Protein AF-A0A380JXZ8-F1 (afdb_monomer_lite)

Sequence (40 aa):
MEKLGDRLRKQRQLNKLTQQELADRIGINRGAYSNWENGK

Structure (mmCIF, N/CA/C/O backbone):
data_AF-A0A380JXZ8-F1
#
_entry.id   AF-A0A380JXZ8-F1
#
loop_
_atom_site.group_PDB
_atom_site.id
_atom_site.type_symbol
_atom_site.label_atom_id
_atom_site.label_alt_id
_atom_site.label_comp_id
_atom_site.label_as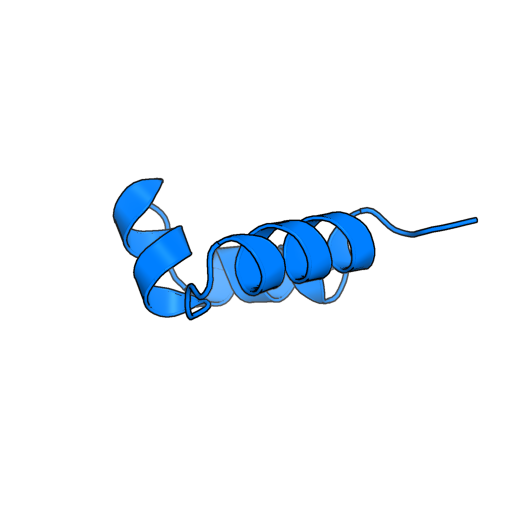ym_id
_atom_site.label_entity_id
_atom_site.label_seq_id
_atom_site.pdbx_PDB_ins_code
_atom_site.Cartn_x
_atom_site.Cartn_y
_atom_site.Cartn_z
_atom_site.occupancy
_atom_site.B_iso_or_equiv
_atom_site.auth_seq_id
_atom_site.auth_comp_id
_atom_site.auth_asym_id
_atom_site.auth_atom_id
_atom_site.pdbx_PDB_model_num
ATOM 1 N N . MET A 1 1 ? 7.731 15.114 10.536 1.00 74.88 1 MET A N 1
ATOM 2 C CA . MET A 1 1 ? 7.101 15.188 9.199 1.00 74.88 1 MET A CA 1
ATOM 3 C C . MET A 1 1 ? 6.591 13.798 8.862 1.00 74.88 1 MET A C 1
ATOM 5 O O . MET A 1 1 ? 7.361 12.857 9.008 1.00 74.88 1 MET A O 1
ATOM 9 N N . GLU A 1 2 ? 5.316 13.653 8.508 1.00 78.00 2 GLU A N 1
ATOM 10 C CA . GLU A 1 2 ? 4.741 12.359 8.103 1.00 78.00 2 GLU A CA 1
ATOM 11 C C . GLU A 1 2 ? 5.291 11.959 6.724 1.00 78.00 2 GLU A C 1
ATOM 13 O O . GLU A 1 2 ? 5.343 12.799 5.820 1.00 78.00 2 GLU A O 1
ATOM 18 N N . LYS A 1 3 ? 5.739 10.706 6.555 1.00 89.75 3 LYS A N 1
ATOM 19 C CA . LYS A 1 3 ? 6.270 10.224 5.270 1.00 89.75 3 LYS A CA 1
ATOM 20 C C . LYS A 1 3 ? 5.126 9.773 4.358 1.00 89.75 3 LYS A C 1
ATOM 22 O O . LYS A 1 3 ? 4.043 9.418 4.817 1.00 89.75 3 LYS A O 1
ATOM 27 N N . LEU A 1 4 ? 5.376 9.739 3.046 1.00 92.94 4 LEU A N 1
ATOM 28 C CA . LEU A 1 4 ? 4.396 9.262 2.059 1.00 92.94 4 LEU A CA 1
ATOM 29 C C . LEU A 1 4 ? 3.870 7.857 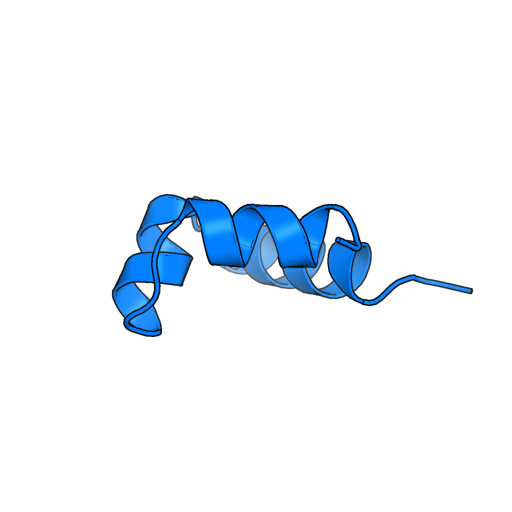2.403 1.00 92.94 4 LEU A C 1
ATOM 31 O O . LEU A 1 4 ? 2.662 7.631 2.360 1.00 92.94 4 LEU A O 1
ATOM 35 N N . GLY A 1 5 ? 4.761 6.943 2.796 1.00 95.44 5 GLY A N 1
ATOM 36 C CA . GLY A 1 5 ? 4.393 5.571 3.142 1.00 95.44 5 GLY A CA 1
ATOM 37 C C . GLY A 1 5 ? 3.429 5.463 4.328 1.00 95.44 5 GLY A C 1
ATOM 38 O O . GLY A 1 5 ? 2.500 4.654 4.291 1.00 95.44 5 GLY A O 1
ATOM 39 N N . ASP A 1 6 ? 3.572 6.343 5.323 1.00 95.69 6 ASP A N 1
ATOM 40 C CA . ASP A 1 6 ? 2.680 6.395 6.486 1.00 95.69 6 ASP A CA 1
ATOM 41 C C . ASP A 1 6 ? 1.267 6.838 6.075 1.00 95.69 6 ASP A C 1
ATOM 43 O O . ASP A 1 6 ? 0.273 6.219 6.465 1.00 95.69 6 ASP A O 1
ATOM 47 N N . ARG A 1 7 ? 1.173 7.851 5.199 1.00 95.50 7 ARG A N 1
ATOM 48 C CA . ARG A 1 7 ? -0.103 8.346 4.651 1.00 95.50 7 ARG A CA 1
ATOM 49 C C . ARG A 1 7 ? -0.822 7.282 3.828 1.00 95.50 7 ARG A C 1
ATOM 51 O O . ARG A 1 7 ? -2.033 7.110 3.973 1.00 95.50 7 ARG A O 1
ATOM 58 N N . LEU A 1 8 ? -0.082 6.553 2.991 1.00 96.19 8 LEU A N 1
ATOM 59 C CA . LEU A 1 8 ? -0.624 5.457 2.185 1.00 96.19 8 LEU A CA 1
ATOM 60 C C . LEU A 1 8 ? -1.175 4.339 3.074 1.00 96.19 8 LEU A C 1
ATOM 62 O O . LEU A 1 8 ? -2.324 3.927 2.899 1.00 96.19 8 LEU A O 1
ATOM 66 N N . ARG A 1 9 ? -0.401 3.920 4.082 1.00 96.50 9 ARG A N 1
ATOM 67 C CA . ARG A 1 9 ? -0.820 2.896 5.042 1.00 96.50 9 ARG A CA 1
ATOM 68 C C . ARG A 1 9 ? -2.071 3.310 5.809 1.00 96.50 9 ARG A C 1
ATOM 70 O O . ARG A 1 9 ? -3.002 2.513 5.926 1.00 96.50 9 ARG A O 1
ATOM 77 N N . LYS A 1 10 ? -2.118 4.555 6.289 1.00 97.00 10 LYS A N 1
ATOM 78 C CA . LYS A 1 10 ? -3.277 5.109 6.998 1.00 97.00 10 LYS A CA 1
ATOM 79 C C . LYS A 1 10 ? -4.523 5.095 6.119 1.00 97.00 10 LYS A C 1
ATOM 81 O O . LYS A 1 10 ? -5.561 4.593 6.543 1.00 97.00 10 LYS A O 1
ATOM 86 N N . GLN A 1 11 ? -4.421 5.578 4.881 1.00 96.69 11 GLN A N 1
ATOM 87 C CA . GLN A 1 11 ? -5.553 5.600 3.957 1.00 96.69 11 GLN A CA 1
ATOM 88 C C . GLN A 1 11 ? -6.046 4.18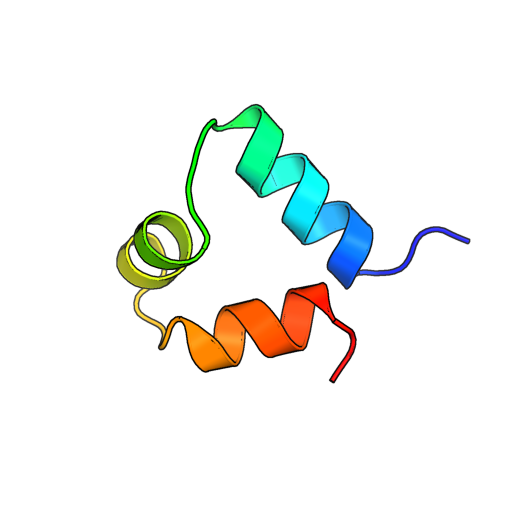6 3.635 1.00 96.69 11 GLN A C 1
ATOM 90 O O . GLN A 1 11 ? -7.251 3.933 3.639 1.00 96.69 11 GLN A O 1
ATOM 95 N N . ARG A 1 12 ? -5.132 3.239 3.412 1.00 97.44 12 ARG A N 1
ATOM 96 C CA . ARG A 1 12 ? -5.478 1.836 3.177 1.00 97.44 12 ARG A CA 1
ATOM 97 C C . ARG A 1 12 ? -6.234 1.226 4.365 1.00 97.44 12 ARG A C 1
ATOM 99 O O . ARG A 1 12 ? -7.260 0.578 4.167 1.00 97.44 12 ARG A O 1
ATOM 106 N N . GLN A 1 13 ? -5.756 1.458 5.589 1.00 97.44 13 GLN A N 1
ATOM 107 C CA . GLN A 1 13 ? -6.392 0.958 6.812 1.00 97.44 13 GLN A CA 1
ATOM 108 C C . GLN A 1 13 ? -7.764 1.592 7.069 1.00 97.44 13 GLN A C 1
ATOM 110 O O . GLN A 1 13 ? -8.687 0.879 7.454 1.00 97.44 13 GLN A O 1
ATOM 115 N N . LEU A 1 14 ? -7.934 2.892 6.795 1.00 98.06 14 LEU A N 1
ATOM 116 C CA . LEU A 1 14 ? -9.237 3.569 6.884 1.00 98.06 14 LEU A CA 1
ATOM 117 C C . LEU A 1 14 ? -10.281 2.940 5.955 1.00 98.06 14 LEU A C 1
ATOM 119 O O . LEU A 1 14 ? -11.456 2.863 6.301 1.00 98.06 14 LEU A O 1
ATOM 123 N N . ASN A 1 15 ? -9.836 2.437 4.804 1.00 97.31 15 ASN A N 1
ATOM 124 C CA . ASN A 1 15 ? -10.681 1.728 3.846 1.00 97.31 15 ASN A CA 1
ATOM 125 C C . ASN A 1 15 ? -10.7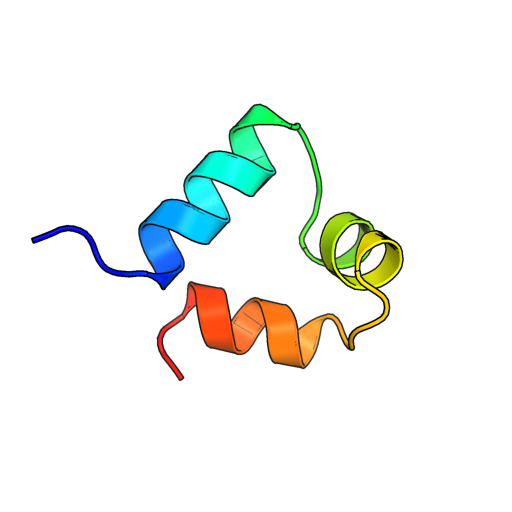88 0.219 4.133 1.00 97.31 15 ASN A C 1
ATOM 127 O O . ASN A 1 15 ? -11.415 -0.498 3.361 1.00 97.31 15 ASN A O 1
ATOM 131 N N . LYS A 1 16 ? -10.193 -0.269 5.234 1.00 98.06 16 LYS A N 1
ATOM 132 C CA . LYS A 1 16 ? -10.154 -1.689 5.631 1.00 98.06 16 LYS A CA 1
ATOM 133 C C . LYS A 1 16 ? -9.606 -2.617 4.540 1.00 98.06 16 LYS A C 1
ATOM 135 O O . LYS A 1 16 ? -10.033 -3.759 4.430 1.00 98.06 16 LYS A O 1
ATOM 140 N N . LEU A 1 17 ? -8.649 -2.126 3.754 1.00 98.00 17 LEU A N 1
ATOM 141 C CA . LEU A 1 17 ? -8.021 -2.885 2.676 1.00 98.00 17 LEU A CA 1
ATOM 142 C C . LEU A 1 17 ? -6.697 -3.505 3.137 1.00 98.00 17 LEU A C 1
ATOM 144 O O . LEU A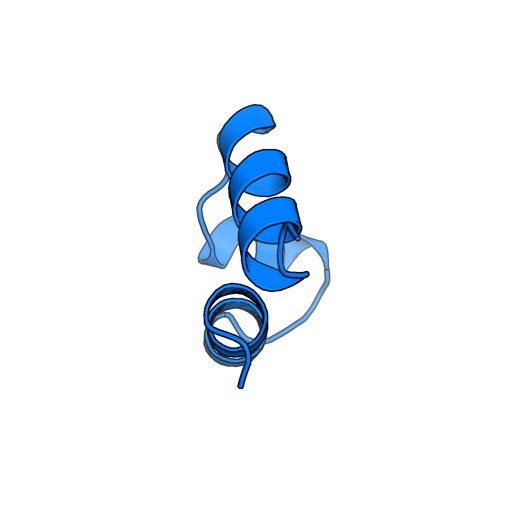 1 17 ? -5.913 -2.914 3.888 1.00 98.00 17 LEU A O 1
ATOM 148 N N . THR A 1 18 ? -6.391 -4.684 2.629 1.00 98.12 18 THR A N 1
ATOM 149 C CA . THR A 1 18 ? -5.051 -5.270 2.641 1.00 98.12 18 THR A CA 1
ATOM 150 C C . THR A 1 18 ? -4.177 -4.623 1.563 1.00 98.12 18 THR A C 1
ATOM 152 O O . THR A 1 18 ? -4.659 -3.941 0.656 1.00 98.12 18 THR A O 1
ATOM 155 N N . GLN A 1 19 ? -2.853 -4.798 1.659 1.00 98.06 19 GLN A N 1
ATOM 156 C CA . GLN A 1 19 ? -1.937 -4.315 0.614 1.00 98.06 19 GLN A CA 1
ATOM 157 C C . GLN A 1 19 ? -2.219 -4.981 -0.741 1.00 98.06 19 GLN A C 1
ATOM 159 O O . GLN A 1 19 ? -2.023 -4.341 -1.766 1.00 98.06 19 GLN A O 1
ATOM 164 N N . GLN A 1 20 ? -2.670 -6.242 -0.736 1.00 98.19 20 GLN A N 1
ATOM 165 C CA . GLN A 1 20 ? -3.022 -6.974 -1.951 1.00 98.19 20 GLN A CA 1
ATOM 166 C C . GLN A 1 20 ? -4.267 -6.370 -2.599 1.00 98.19 20 GLN A C 1
ATOM 168 O O . GLN A 1 20 ? -4.194 -5.938 -3.739 1.00 98.19 20 GLN A O 1
ATOM 173 N N . GLU A 1 21 ? -5.358 -6.210 -1.846 1.00 98.31 21 GLU A N 1
ATOM 174 C CA . GLU A 1 21 ? -6.608 -5.654 -2.384 1.00 98.31 21 GLU A CA 1
ATOM 175 C C . GLU A 1 21 ? -6.434 -4.239 -2.938 1.00 98.31 21 GLU A C 1
ATOM 177 O O . GLU A 1 21 ? -7.041 -3.886 -3.947 1.00 98.31 21 GLU A O 1
ATOM 182 N N . LEU A 1 22 ? -5.625 -3.399 -2.283 1.00 97.94 22 LEU A N 1
ATOM 183 C CA . LEU A 1 22 ? -5.365 -2.060 -2.799 1.00 97.94 22 LEU A CA 1
ATOM 184 C C . LEU A 1 22 ? -4.482 -2.094 -4.050 1.00 97.94 22 LEU A C 1
ATOM 186 O O . LEU A 1 22 ? -4.758 -1.348 -4.985 1.00 97.94 22 LEU A O 1
ATOM 190 N N . ALA A 1 23 ? -3.467 -2.960 -4.088 1.00 98.06 23 ALA A N 1
ATOM 191 C CA . ALA A 1 23 ? -2.630 -3.146 -5.268 1.00 98.06 23 ALA A CA 1
ATOM 192 C C . ALA A 1 23 ? -3.449 -3.650 -6.469 1.00 98.06 23 ALA A C 1
ATOM 194 O O . ALA A 1 23 ? -3.323 -3.092 -7.557 1.00 98.06 23 ALA A O 1
ATOM 195 N N . ASP A 1 24 ? -4.359 -4.603 -6.248 1.00 98.38 24 ASP A N 1
ATOM 196 C CA . ASP A 1 24 ? -5.266 -5.129 -7.271 1.00 98.38 24 ASP A CA 1
ATOM 197 C C . ASP A 1 24 ? -6.203 -4.035 -7.806 1.00 98.38 24 ASP A C 1
ATOM 199 O O . ASP A 1 24 ? -6.375 -3.897 -9.015 1.00 98.38 24 ASP A O 1
ATOM 203 N N . ARG A 1 25 ? -6.759 -3.192 -6.921 1.00 97.12 25 ARG A N 1
ATOM 204 C CA . ARG A 1 25 ? -7.645 -2.074 -7.305 1.00 97.12 25 ARG A CA 1
ATOM 205 C C . ARG A 1 25 ? -6.968 -1.034 -8.191 1.00 97.12 25 ARG A C 1
ATOM 207 O O . ARG A 1 25 ? -7.641 -0.438 -9.026 1.00 97.12 25 ARG A O 1
ATOM 214 N N . ILE A 1 26 ? -5.679 -0.777 -7.978 1.00 96.25 26 ILE A N 1
ATOM 215 C CA . ILE A 1 26 ? -4.914 0.214 -8.752 1.00 96.25 26 ILE A CA 1
ATOM 216 C C . ILE A 1 26 ? -4.061 -0.427 -9.855 1.00 96.25 26 ILE A C 1
ATOM 218 O O . ILE A 1 26 ? -3.313 0.277 -10.528 1.00 96.25 26 ILE A O 1
ATOM 222 N N . GLY A 1 27 ? -4.177 -1.745 -10.053 1.00 97.56 27 GLY A N 1
ATOM 223 C CA . GLY A 1 27 ? -3.531 -2.474 -11.143 1.00 97.56 27 GLY A CA 1
ATOM 224 C C . GLY A 1 27 ? -2.011 -2.587 -11.024 1.00 97.56 27 GLY A C 1
ATOM 225 O O . GLY A 1 27 ? -1.324 -2.599 -12.044 1.00 97.56 27 GLY A O 1
ATOM 226 N N . ILE A 1 28 ? -1.465 -2.654 -9.805 1.00 97.62 28 ILE A N 1
ATOM 227 C CA . ILE A 1 28 ? -0.020 -2.811 -9.579 1.00 97.62 28 ILE A CA 1
ATOM 228 C C . ILE A 1 28 ? 0.309 -4.085 -8.807 1.00 97.62 28 ILE A C 1
ATOM 230 O O . ILE A 1 28 ? -0.535 -4.703 -8.167 1.00 97.62 28 ILE A O 1
ATOM 234 N N . ASN A 1 29 ? 1.589 -4.458 -8.803 1.00 97.62 29 ASN A N 1
ATOM 235 C CA . ASN A 1 29 ? 2.067 -5.548 -7.965 1.00 97.62 29 ASN A CA 1
ATOM 236 C C . ASN A 1 29 ? 2.049 -5.161 -6.471 1.00 97.62 29 ASN A C 1
ATOM 238 O O . ASN A 1 29 ? 2.513 -4.085 -6.085 1.00 97.62 29 ASN A O 1
ATOM 242 N N . ARG A 1 30 ? 1.607 -6.079 -5.604 1.00 97.81 30 ARG A N 1
ATOM 243 C CA . ARG A 1 30 ? 1.579 -5.888 -4.142 1.00 97.81 30 ARG A CA 1
ATOM 244 C C . ARG A 1 30 ? 2.943 -5.535 -3.535 1.00 97.81 30 ARG A C 1
ATOM 246 O O . ARG A 1 30 ? 3.001 -4.769 -2.575 1.00 97.81 30 ARG A O 1
ATOM 253 N N . GLY A 1 31 ? 4.042 -6.047 -4.088 1.00 97.69 31 GLY A N 1
ATOM 254 C CA . GLY A 1 31 ? 5.406 -5.688 -3.692 1.00 97.69 31 GLY A CA 1
ATOM 255 C C . GLY A 1 31 ? 5.752 -4.230 -4.003 1.00 97.69 31 GLY A C 1
ATOM 256 O O . GLY A 1 31 ? 6.332 -3.555 -3.156 1.00 97.69 31 GLY A O 1
ATOM 257 N N . ALA A 1 32 ? 5.317 -3.711 -5.157 1.00 97.31 32 ALA A N 1
ATOM 258 C CA . ALA A 1 32 ? 5.483 -2.298 -5.501 1.00 97.31 32 ALA A CA 1
ATOM 259 C C . ALA A 1 32 ? 4.730 -1.399 -4.509 1.00 97.31 32 ALA A C 1
ATOM 261 O O . ALA A 1 32 ? 5.310 -0.466 -3.960 1.00 97.31 32 ALA A O 1
ATOM 262 N N . TYR A 1 33 ? 3.480 -1.750 -4.184 1.00 97.44 33 TYR A N 1
ATOM 263 C CA . TYR A 1 33 ? 2.715 -1.036 -3.159 1.00 97.44 33 TYR A CA 1
ATOM 264 C C . TYR A 1 33 ? 3.387 -1.098 -1.774 1.00 97.44 33 TYR A C 1
ATOM 266 O O . TYR A 1 33 ? 3.442 -0.109 -1.042 1.00 97.44 33 TYR A O 1
ATOM 274 N N . SER A 1 34 ? 3.942 -2.258 -1.410 1.00 97.38 34 SER A N 1
ATOM 275 C CA . SER A 1 34 ? 4.667 -2.429 -0.149 1.00 97.38 34 SER A CA 1
ATOM 276 C C . SER A 1 34 ? 5.927 -1.560 -0.075 1.00 97.38 34 SER A C 1
ATOM 278 O O . SER A 1 34 ? 6.219 -1.013 0.988 1.00 97.38 34 SER A O 1
ATOM 280 N N . ASN A 1 35 ? 6.651 -1.386 -1.184 1.00 96.94 35 ASN A N 1
ATOM 281 C CA . ASN A 1 35 ? 7.808 -0.493 -1.242 1.00 96.94 35 ASN A CA 1
ATOM 282 C C . ASN A 1 35 ? 7.408 0.959 -0.969 1.00 96.94 35 ASN A C 1
ATOM 284 O O . ASN A 1 35 ? 8.046 1.608 -0.141 1.00 96.94 35 ASN A O 1
ATOM 288 N N . TRP A 1 36 ? 6.288 1.423 -1.532 1.00 95.12 36 TRP A N 1
ATOM 289 C CA . TRP A 1 36 ? 5.775 2.768 -1.266 1.00 95.12 36 TRP A CA 1
ATOM 290 C C . TRP A 1 36 ? 5.443 2.985 0.213 1.00 95.12 36 TRP A C 1
ATOM 292 O O . TRP A 1 36 ? 5.825 4.005 0.784 1.00 95.12 36 TRP A O 1
ATOM 302 N N . GLU A 1 37 ? 4.788 2.013 0.864 1.00 95.50 37 GLU A N 1
ATOM 303 C CA . GLU A 1 37 ? 4.513 2.083 2.308 1.00 95.50 37 GLU A CA 1
ATOM 304 C C . GLU A 1 37 ? 5.787 2.080 3.167 1.00 95.50 37 GLU A C 1
ATOM 306 O O . GLU A 1 37 ? 5.783 2.626 4.269 1.00 95.50 37 GLU A O 1
ATOM 311 N N . ASN A 1 38 ? 6.868 1.464 2.688 1.00 94.56 38 ASN A N 1
ATOM 312 C CA . ASN A 1 38 ? 8.138 1.365 3.407 1.00 94.56 38 ASN A CA 1
ATOM 313 C C . ASN A 1 38 ? 9.156 2.450 3.006 1.00 94.56 38 ASN A C 1
ATOM 315 O O . ASN A 1 38 ? 10.247 2.489 3.574 1.00 94.56 38 ASN A O 1
ATOM 319 N N . GLY A 1 39 ? 8.810 3.334 2.063 1.00 88.25 39 GLY A N 1
ATOM 320 C CA . GLY A 1 39 ? 9.670 4.426 1.600 1.00 88.25 39 GLY A CA 1
ATOM 321 C C . GLY A 1 39 ? 10.852 3.982 0.734 1.00 88.25 39 GLY A C 1
ATOM 322 O O . GLY A 1 39 ? 11.908 4.608 0.809 1.00 88.25 39 GLY A O 1
ATOM 323 N N . LYS A 1 40 ? 10.684 2.899 -0.031 1.00 84.69 40 LYS A N 1
ATOM 324 C CA . LYS A 1 40 ? 11.643 2.406 -1.029 1.00 84.69 40 LYS A CA 1
ATOM 325 C C . LYS A 1 40 ? 11.226 2.787 -2.442 1.00 84.69 40 LYS A C 1
ATOM 327 O O . LYS A 1 40 ? 10.001 2.797 -2.702 1.00 84.69 40 LYS A O 1
#

Secondary structure (DSSP, 8-state):
---HHHHHHHHHHHTT--HHHHHHHTTS-HHHHHHHHHT-

Radius of gyration: 9.53 Å; chains: 1; bounding box: 22×22×20 Å

pLDDT: mean 95.27, std 5.16, range [74.88, 98.38]

Organism: NCBI:txid99822

InterPro domains:
  IPR001387 Cro/C1-type, helix-turn-helix domain [PF01381] (8-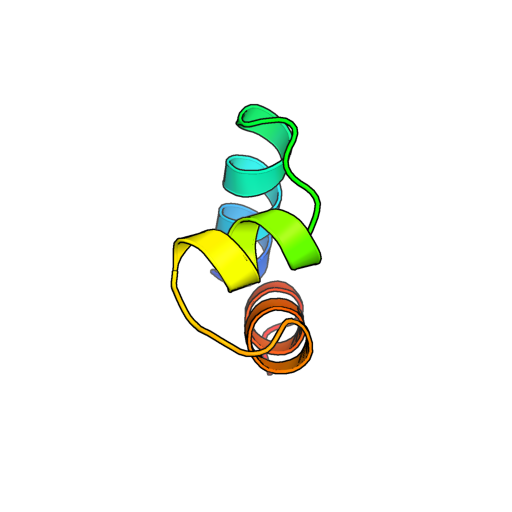40)
  IPR001387 Cro/C1-type, helix-turn-helix domain [PS50943] (8-40)
  IPR001387 Cro/C1-type, helix-turn-helix domain [cd00093] (5-40)
  IPR010982 Lambda repressor-like, DNA-binding domain superfamily [G3DSA:1.10.260.40] (1-40)
  IPR010982 Lambda repressor-like, DNA-binding domain superfamily [SSF47413] (1-40)

Foldseek 3Di:
DDAQLNVLVVVCVVVVHDLCRVCVVVVHDSVVSVCRNVVD